Protein AF-A0A0J7JUU1-F1 (afdb_monomer)

Radius of gyration: 16.45 Å; Cα contacts (8 Å, |Δi|>4): 125; chains: 1; bounding box: 37×35×40 Å

Organism: Lasius niger (NCBI:txid67767)

Sequence (106 aa):
MALHPFTELGIDSENFKLLERFTVILYDKNCEFDNVNEARKELFCQKTKSMEKLPPTKDALLQHSKRAAYQAGLWCTSEHSQQHAPNPEGWGWTQKADSASWVPLW

Nearest PDB structures (foldseek):
  7f67-assembly1_C  TM=3.005E-01  e=7.170E+00  Homo sapiens

Foldseek 3Di:
DDPCLQDQDDLPDPVLLVLQQVLLCVLPVPDPDSGLVVSQVCCVPPVVDDPVSGGDHSVVSNLVVLLVSLVSSCVVCVVDPDDPRDDCPSSQWDADPVDNDIDGHD

Mean predicted aligned error: 4.87 Å

Secondary structure (DSSP, 8-state):
--S-S-----TT-HHHHHHHHHHHHHH-TT---SSHHHHHHHHHHTS---GGGSPPPHHHHHHHHHHHHHHHHHHTTTTSSS--PPPSBTTTEEE-TTSS-EEE--

pLDDT: mean 91.03, std 6.31, range [60.75, 97.44]

Solvent-accessible surface area (backbone atoms only — not comparable to full-atom values): 6228 Å² total; per-residue (Å²): 130,71,92,63,46,71,65,87,74,46,88,84,33,68,69,43,48,52,52,32,32,52,48,30,39,74,69,34,77,84,59,87,52,60,46,28,54,60,43,30,50,47,40,46,74,76,63,68,46,56,79,88,69,46,54,61,51,58,61,40,46,51,24,50,52,26,35,51,38,48,53,49,21,53,59,72,40,60,88,44,95,74,68,88,72,73,75,56,65,86,33,28,30,40,70,46,95,90,43,101,48,77,42,79,43,108

Structure (mmCIF, N/CA/C/O backbone):
data_AF-A0A0J7JUU1-F1
#
_entry.id   AF-A0A0J7JUU1-F1
#
loop_
_atom_site.group_PDB
_atom_site.id
_atom_site.type_symbol
_atom_site.label_atom_id
_atom_site.label_alt_id
_atom_site.label_comp_id
_atom_site.label_asym_id
_atom_site.label_entity_id
_atom_site.label_seq_id
_atom_site.pdbx_PDB_ins_code
_atom_site.Cartn_x
_atom_site.Cartn_y
_atom_site.Cartn_z
_atom_site.occupancy
_atom_site.B_iso_or_equiv
_atom_site.auth_seq_id
_atom_site.auth_comp_id
_atom_site.auth_asym_id
_atom_site.auth_atom_id
_atom_site.pdbx_PDB_model_num
ATOM 1 N N . MET A 1 1 ? 3.750 -19.572 -15.235 1.00 60.75 1 MET A N 1
ATOM 2 C CA . MET A 1 1 ? 4.380 -18.235 -15.161 1.00 60.75 1 MET A CA 1
ATOM 3 C C . MET A 1 1 ? 3.283 -17.177 -15.227 1.00 60.75 1 MET A C 1
ATOM 5 O O . MET A 1 1 ? 2.270 -17.446 -15.865 1.00 60.75 1 MET A O 1
ATOM 9 N N . ALA A 1 2 ? 3.421 -16.040 -14.538 1.00 68.62 2 ALA A N 1
ATOM 10 C CA . ALA A 1 2 ? 2.397 -14.990 -14.553 1.00 68.62 2 ALA A CA 1
ATOM 11 C C . ALA A 1 2 ? 2.318 -14.348 -15.947 1.00 68.62 2 ALA A C 1
ATOM 13 O O . ALA A 1 2 ? 3.320 -13.835 -16.435 1.00 68.62 2 ALA A O 1
ATOM 14 N N . LEU A 1 3 ? 1.141 -14.383 -16.583 1.00 75.56 3 LEU A N 1
ATOM 15 C CA . LEU A 1 3 ? 0.939 -13.824 -17.928 1.00 75.56 3 LEU A CA 1
ATOM 16 C C . LEU A 1 3 ? 1.081 -12.288 -17.934 1.00 75.56 3 LEU A C 1
ATOM 18 O O . LEU A 1 3 ? 1.526 -11.705 -18.918 1.00 75.56 3 LEU A O 1
ATOM 22 N N . HIS A 1 4 ? 0.751 -11.652 -16.803 1.00 84.06 4 HIS A N 1
ATOM 23 C CA . HIS A 1 4 ? 0.802 -10.205 -16.587 1.00 84.06 4 HIS A CA 1
ATOM 24 C C . HIS A 1 4 ? 1.414 -9.896 -15.205 1.00 84.06 4 HIS A C 1
ATOM 26 O O . HIS A 1 4 ? 0.683 -9.626 -14.251 1.00 84.06 4 HIS A O 1
ATOM 32 N N . PRO A 1 5 ? 2.752 -9.977 -15.055 1.00 85.00 5 PRO A N 1
ATOM 33 C CA . PRO A 1 5 ? 3.423 -9.847 -13.754 1.00 85.00 5 PRO A CA 1
ATOM 34 C C . PRO A 1 5 ? 3.294 -8.445 -13.141 1.00 85.00 5 PRO A C 1
ATOM 36 O O . PRO A 1 5 ? 3.402 -8.294 -11.930 1.00 85.00 5 PRO A O 1
ATOM 39 N N . PHE A 1 6 ? 3.022 -7.431 -13.965 1.00 87.94 6 PHE A N 1
ATOM 40 C CA . PHE A 1 6 ? 2.802 -6.052 -13.546 1.00 87.94 6 PHE A CA 1
ATOM 41 C C . PHE A 1 6 ? 1.336 -5.692 -13.787 1.00 87.94 6 PHE A C 1
ATOM 43 O O . PHE A 1 6 ? 0.953 -5.318 -14.893 1.00 87.94 6 PHE A O 1
ATOM 50 N N . THR A 1 7 ? 0.507 -5.830 -12.753 1.00 85.19 7 THR A N 1
ATOM 51 C CA . THR A 1 7 ? -0.902 -5.415 -12.795 1.00 85.19 7 THR A CA 1
ATOM 52 C C . THR A 1 7 ? -1.054 -4.057 -12.126 1.00 85.19 7 THR A C 1
ATOM 54 O O . THR A 1 7 ? -0.732 -3.909 -10.947 1.00 85.19 7 THR A O 1
ATOM 57 N N . GLU A 1 8 ? -1.529 -3.063 -12.876 1.00 83.25 8 GLU A N 1
ATOM 58 C CA . GLU A 1 8 ? -1.787 -1.736 -12.326 1.00 83.25 8 GLU A CA 1
ATOM 59 C C . GLU A 1 8 ? -2.968 -1.781 -11.349 1.00 83.25 8 GLU A C 1
ATOM 61 O O . GLU A 1 8 ? -4.005 -2.394 -11.610 1.00 83.25 8 GLU A O 1
ATOM 66 N N . LEU A 1 9 ? -2.800 -1.120 -10.204 1.00 91.12 9 LEU A N 1
ATOM 67 C CA . LEU A 1 9 ? -3.802 -1.061 -9.151 1.00 91.12 9 LEU A CA 1
ATOM 68 C C . LEU A 1 9 ? -4.366 0.357 -9.052 1.00 91.12 9 LEU A C 1
ATOM 70 O O . LEU A 1 9 ? -3.682 1.280 -8.608 1.00 91.12 9 LEU A O 1
ATOM 74 N N . GLY A 1 10 ? -5.614 0.527 -9.479 1.00 93.00 10 GLY A N 1
ATOM 75 C CA . GLY A 1 10 ? -6.356 1.782 -9.359 1.00 93.00 10 GLY A CA 1
ATOM 76 C C . GLY A 1 10 ? -7.196 1.838 -8.083 1.00 93.00 10 GLY A C 1
ATOM 77 O O . GLY A 1 10 ? -7.604 0.798 -7.565 1.00 93.00 10 GLY A O 1
ATOM 78 N N . ILE A 1 11 ? -7.508 3.051 -7.620 1.00 91.81 11 ILE A N 1
ATOM 79 C CA . ILE A 1 11 ? -8.342 3.288 -6.428 1.00 91.81 11 ILE A CA 1
ATOM 80 C C . ILE A 1 11 ? -9.739 2.653 -6.545 1.00 91.81 11 ILE A C 1
ATOM 82 O O . ILE A 1 11 ? -10.291 2.171 -5.562 1.00 91.81 11 ILE A O 1
ATOM 86 N N . ASP A 1 12 ? -10.283 2.589 -7.761 1.00 92.75 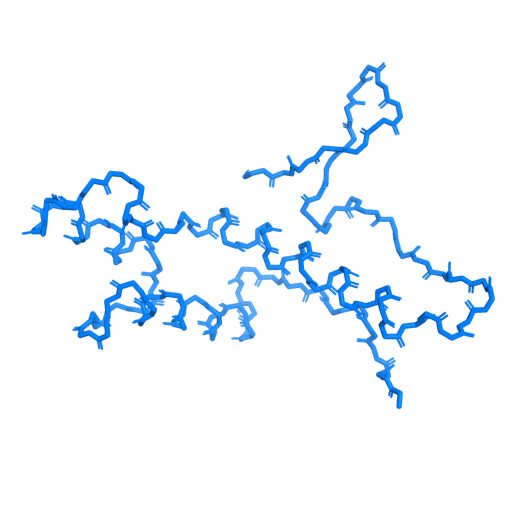12 ASP A N 1
ATOM 87 C CA . ASP A 1 12 ? -11.611 2.028 -8.024 1.00 92.75 12 ASP A CA 1
ATOM 88 C C . ASP A 1 12 ? -11.584 0.547 -8.421 1.00 92.75 12 ASP A C 1
ATOM 90 O O . ASP A 1 12 ? -12.646 -0.062 -8.599 1.00 92.75 12 ASP A O 1
ATOM 94 N N . SER A 1 13 ? -10.387 -0.039 -8.551 1.00 94.56 13 SER A N 1
ATOM 95 C CA . SER A 1 13 ? -10.225 -1.429 -8.979 1.00 94.56 13 SER A CA 1
ATOM 96 C C . SER A 1 13 ? -10.801 -2.402 -7.951 1.00 94.56 13 SER A C 1
ATOM 98 O O . SER A 1 13 ? -10.693 -2.194 -6.741 1.00 94.56 13 SER A O 1
ATOM 100 N N . GLU A 1 14 ? -11.389 -3.501 -8.428 1.00 94.88 14 GLU A N 1
ATOM 101 C CA . GLU A 1 14 ? -11.943 -4.545 -7.555 1.00 94.88 14 GLU A CA 1
ATOM 102 C C . GLU A 1 14 ? -10.873 -5.126 -6.623 1.00 94.88 14 GLU A C 1
ATOM 104 O O . GLU A 1 14 ? -11.108 -5.278 -5.426 1.00 94.88 14 GLU A O 1
ATOM 109 N N . ASN A 1 15 ? -9.661 -5.345 -7.141 1.00 94.19 15 ASN A N 1
ATOM 110 C CA . ASN A 1 15 ? -8.521 -5.800 -6.347 1.00 94.19 15 ASN A CA 1
ATOM 111 C C . ASN A 1 15 ? -8.186 -4.829 -5.209 1.00 94.19 15 ASN A C 1
ATOM 113 O O . ASN A 1 15 ? -7.919 -5.270 -4.092 1.00 94.19 15 ASN A O 1
ATOM 117 N N . PHE A 1 16 ? -8.220 -3.515 -5.459 1.00 96.19 16 PHE A N 1
ATOM 118 C CA . PHE A 1 16 ? -7.947 -2.545 -4.403 1.00 96.19 16 PHE A CA 1
ATOM 119 C C . PHE A 1 16 ? -9.054 -2.526 -3.351 1.00 96.19 16 PHE A C 1
ATOM 121 O O . PHE A 1 16 ? -8.744 -2.518 -2.166 1.00 96.19 16 PHE A O 1
ATOM 128 N N . LYS A 1 17 ? -10.326 -2.614 -3.753 1.00 96.19 17 LYS A N 1
ATOM 129 C CA . LYS A 1 17 ? -11.458 -2.704 -2.813 1.00 96.19 17 LYS A CA 1
ATOM 130 C C . LYS A 1 17 ? -11.368 -3.949 -1.924 1.00 96.19 17 LYS A C 1
ATOM 132 O O . LYS A 1 17 ? -11.619 -3.871 -0.724 1.00 96.19 17 LYS A O 1
ATOM 137 N N . LEU A 1 18 ? -10.948 -5.088 -2.482 1.00 96.44 18 LEU A N 1
ATOM 138 C CA . LEU A 1 18 ? -10.702 -6.310 -1.707 1.00 96.44 18 LEU A CA 1
ATOM 139 C C . LEU A 1 18 ? -9.545 -6.139 -0.713 1.00 96.44 18 LEU A C 1
ATOM 141 O O . LEU A 1 18 ? -9.665 -6.551 0.442 1.00 96.44 18 LEU A O 1
ATOM 145 N N . LEU A 1 19 ? -8.444 -5.509 -1.133 1.00 96.50 19 LEU A N 1
ATOM 146 C CA . LEU A 1 19 ? -7.314 -5.193 -0.250 1.00 96.50 19 LEU A CA 1
ATOM 147 C C . LEU A 1 19 ? -7.702 -4.200 0.852 1.00 96.50 19 LEU A C 1
ATOM 149 O O . LEU A 1 19 ? -7.261 -4.337 1.995 1.00 96.50 19 LEU A O 1
ATOM 153 N N . GLU A 1 20 ? -8.541 -3.224 0.521 1.00 96.94 20 GLU A N 1
ATOM 154 C CA . GLU A 1 20 ? -9.084 -2.245 1.454 1.00 96.94 20 GLU A CA 1
ATOM 155 C C . GLU A 1 20 ? -9.913 -2.941 2.536 1.00 96.94 20 GLU A C 1
ATOM 157 O O . GLU A 1 20 ? -9.601 -2.816 3.725 1.00 96.94 20 GLU A O 1
ATOM 162 N N . ARG A 1 21 ? -10.866 -3.791 2.134 1.00 97.19 21 ARG A N 1
ATOM 163 C CA . ARG A 1 21 ? -11.682 -4.569 3.071 1.00 97.19 21 ARG A CA 1
ATOM 164 C C . ARG A 1 21 ? -10.844 -5.519 3.923 1.00 97.19 21 ARG A C 1
ATOM 166 O O . ARG A 1 21 ? -11.041 -5.595 5.136 1.00 97.19 21 ARG A O 1
ATOM 173 N N . PHE A 1 22 ? -9.885 -6.214 3.313 1.00 97.31 22 PHE A N 1
ATOM 174 C CA . PHE A 1 22 ? -8.939 -7.063 4.038 1.00 97.31 22 PHE A CA 1
ATOM 175 C C . PHE A 1 22 ? -8.185 -6.270 5.114 1.00 97.31 22 PHE A C 1
ATOM 177 O O . PHE A 1 22 ? -8.082 -6.718 6.257 1.00 97.31 22 PHE A O 1
ATOM 184 N N . THR A 1 23 ? -7.710 -5.071 4.773 1.00 97.44 23 THR A N 1
ATOM 185 C CA . THR A 1 23 ? -6.994 -4.197 5.709 1.00 97.44 23 THR A CA 1
ATOM 186 C C . THR A 1 23 ? -7.897 -3.750 6.856 1.00 97.44 23 THR A C 1
ATOM 188 O O . THR A 1 23 ? -7.456 -3.769 8.002 1.00 97.44 23 THR A O 1
ATOM 191 N N . VAL A 1 24 ? -9.168 -3.414 6.607 1.00 97.38 24 VAL A N 1
ATOM 192 C CA . VAL A 1 24 ? -10.117 -3.106 7.693 1.00 97.38 24 VAL A CA 1
ATOM 193 C C . VAL A 1 24 ? -10.227 -4.276 8.675 1.00 97.38 24 VAL A C 1
ATOM 195 O O . VAL A 1 24 ? -10.012 -4.096 9.875 1.00 97.38 24 VAL A O 1
ATOM 198 N N . ILE A 1 25 ? -10.480 -5.483 8.163 1.00 97.19 25 ILE A N 1
ATOM 199 C CA . ILE A 1 25 ? -10.659 -6.694 8.979 1.00 97.19 25 ILE A CA 1
ATOM 200 C C . ILE A 1 25 ? -9.379 -7.041 9.758 1.00 97.19 25 ILE A C 1
ATOM 202 O O . ILE A 1 25 ? -9.459 -7.494 10.902 1.00 97.19 25 ILE A O 1
ATOM 206 N N . LEU A 1 26 ? -8.199 -6.794 9.179 1.00 96.19 26 LEU A N 1
ATOM 207 C CA . LEU A 1 26 ? -6.907 -7.017 9.835 1.00 96.19 26 LEU A CA 1
ATOM 208 C C . LEU A 1 26 ? -6.739 -6.162 11.102 1.00 96.19 26 LEU A C 1
ATOM 210 O O . LEU A 1 26 ? -6.202 -6.637 12.103 1.00 96.19 26 LEU A O 1
ATOM 214 N N . TYR A 1 27 ? -7.202 -4.911 11.073 1.00 94.69 27 TYR A N 1
ATOM 215 C CA . TYR A 1 27 ? -7.105 -3.995 12.216 1.00 94.69 27 TYR A CA 1
ATOM 216 C C . TYR A 1 27 ? -8.286 -4.118 13.183 1.00 94.69 27 TYR A C 1
ATOM 218 O O . TYR A 1 27 ? -8.148 -3.809 14.379 1.00 94.69 27 TYR A O 1
ATOM 226 N N . ASP A 1 28 ? -9.440 -4.547 12.675 1.00 93.69 28 ASP A N 1
ATOM 227 C CA . ASP A 1 28 ? -10.643 -4.793 13.450 1.00 93.69 28 ASP A CA 1
ATOM 228 C C . ASP A 1 28 ? -11.613 -5.740 12.730 1.00 93.69 28 ASP A C 1
ATOM 230 O O . ASP A 1 28 ? -12.420 -5.338 11.894 1.00 93.69 28 ASP A O 1
ATOM 234 N N . LYS A 1 29 ? -11.577 -7.016 13.120 1.00 94.25 29 LYS A N 1
ATOM 235 C CA . LYS A 1 29 ? -12.415 -8.073 12.537 1.00 94.25 29 LYS A CA 1
ATOM 236 C C . LYS A 1 29 ? -13.924 -7.848 12.678 1.00 94.25 29 LYS A C 1
ATOM 238 O O . LYS A 1 29 ? -14.691 -8.501 11.980 1.00 94.25 29 LYS A O 1
ATOM 243 N N . ASN A 1 30 ? -14.339 -6.986 13.608 1.00 93.31 30 ASN A N 1
ATOM 244 C CA . ASN A 1 30 ? -15.744 -6.681 13.866 1.00 93.31 30 ASN A CA 1
ATOM 245 C C . ASN A 1 30 ? -16.171 -5.356 13.214 1.00 93.31 30 ASN A C 1
ATOM 247 O O . ASN A 1 30 ? -17.296 -4.917 13.427 1.00 93.31 30 ASN A O 1
ATOM 251 N N . CYS A 1 31 ? -15.278 -4.686 12.480 1.00 93.44 31 CYS A N 1
ATOM 252 C CA . CYS A 1 31 ? -15.591 -3.427 11.821 1.00 93.44 31 CYS A CA 1
ATOM 253 C C . CYS A 1 31 ? -16.442 -3.675 10.568 1.00 93.44 31 CYS A C 1
ATOM 255 O O . CYS A 1 31 ? -16.094 -4.473 9.689 1.00 93.44 31 CYS A O 1
ATOM 257 N N . GLU A 1 32 ? -17.571 -2.977 10.484 1.00 94.19 32 GLU A N 1
ATOM 258 C CA . GLU A 1 32 ? -18.542 -3.129 9.395 1.00 94.19 32 GLU A CA 1
ATOM 259 C C . GLU A 1 32 ? -18.207 -2.265 8.173 1.00 94.19 32 GLU A C 1
ATOM 261 O O . GLU A 1 32 ? -18.785 -2.464 7.111 1.00 94.19 32 GLU A O 1
ATOM 266 N N . PHE A 1 33 ? -17.253 -1.336 8.290 1.00 96.00 33 PHE A N 1
ATOM 267 C CA . PHE A 1 33 ? -16.866 -0.459 7.187 1.00 96.00 33 PHE A CA 1
ATOM 268 C C . PHE A 1 33 ? -16.063 -1.193 6.111 1.00 96.00 33 PHE A C 1
ATOM 270 O O . PHE A 1 33 ? -15.167 -1.983 6.408 1.00 96.00 33 PHE A O 1
ATOM 277 N N . ASP A 1 34 ? -16.324 -0.875 4.846 1.00 92.69 34 ASP A N 1
ATOM 278 C CA . ASP A 1 34 ? -15.543 -1.413 3.730 1.00 92.69 34 ASP A CA 1
ATOM 279 C C . ASP A 1 34 ? -14.299 -0.579 3.402 1.00 92.69 34 ASP A C 1
ATOM 281 O O . ASP A 1 34 ? -13.348 -1.102 2.824 1.00 92.69 34 ASP A O 1
ATOM 285 N N . ASN A 1 35 ? -14.277 0.697 3.800 1.00 93.25 35 ASN A N 1
ATOM 286 C CA . ASN A 1 35 ? -13.182 1.623 3.526 1.00 93.25 35 ASN A CA 1
ATOM 287 C C . ASN A 1 35 ? -12.322 1.877 4.776 1.00 93.25 35 ASN A C 1
ATOM 289 O O . ASN A 1 35 ? -12.788 1.996 5.917 1.00 93.25 35 ASN A O 1
ATOM 293 N N . VAL A 1 36 ? -11.006 1.923 4.554 1.00 96.62 36 VAL A N 1
ATOM 294 C CA . VAL A 1 36 ? -10.015 2.055 5.631 1.00 96.62 36 VAL A CA 1
ATOM 295 C C . VAL A 1 36 ? -10.077 3.409 6.318 1.00 96.62 36 VAL A C 1
ATOM 297 O O . VAL A 1 36 ? -9.713 3.507 7.48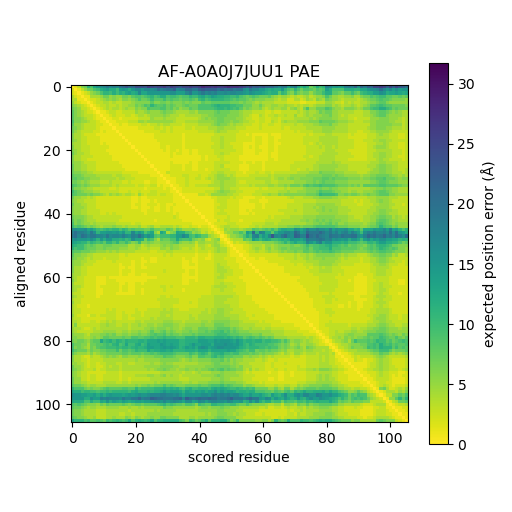8 1.00 96.62 36 VAL A O 1
ATOM 300 N N . ASN A 1 37 ? -10.566 4.449 5.642 1.00 96.94 37 ASN A N 1
ATOM 301 C CA . ASN A 1 37 ? -10.691 5.772 6.240 1.00 96.94 37 ASN A CA 1
ATOM 302 C C . ASN A 1 37 ? -11.833 5.836 7.271 1.00 96.94 37 ASN A C 1
ATOM 304 O O . ASN A 1 37 ? -11.619 6.432 8.334 1.00 96.94 37 ASN A O 1
ATOM 308 N N . GLU A 1 38 ? -13.007 5.222 7.037 1.00 96.56 38 GLU A N 1
ATOM 309 C CA . GLU A 1 38 ? -14.039 5.160 8.087 1.00 96.56 38 GLU A CA 1
ATOM 310 C C . GLU A 1 38 ? -13.585 4.270 9.243 1.00 96.56 38 GLU A C 1
ATOM 312 O O . GLU A 1 38 ? -13.705 4.685 10.396 1.00 96.56 38 GLU A O 1
ATOM 317 N N . ALA A 1 39 ? -12.970 3.117 8.954 1.00 96.06 39 ALA A N 1
ATOM 318 C CA . ALA A 1 39 ? -12.402 2.252 9.990 1.00 96.06 39 ALA A CA 1
ATOM 319 C C . ALA A 1 39 ? -11.338 2.989 10.826 1.00 96.06 39 ALA A C 1
ATOM 321 O O . ALA A 1 39 ? -11.345 2.933 12.058 1.00 96.06 39 ALA A O 1
ATOM 322 N N . ARG A 1 40 ? -10.448 3.755 10.180 1.00 95.81 40 ARG A N 1
ATOM 323 C CA . ARG A 1 40 ? -9.445 4.591 10.858 1.00 95.81 40 ARG A CA 1
ATOM 324 C C . ARG A 1 40 ? -10.104 5.619 11.773 1.00 95.81 40 ARG A C 1
ATOM 326 O O . ARG A 1 40 ? -9.670 5.775 12.916 1.00 95.81 40 ARG A O 1
ATOM 333 N N . LYS A 1 41 ? -11.140 6.309 11.286 1.00 94.50 41 LYS A N 1
ATOM 334 C CA . LYS A 1 41 ? -11.896 7.307 12.055 1.00 94.50 41 LYS A CA 1
ATOM 335 C C . LYS A 1 41 ? -12.583 6.675 13.265 1.00 94.50 41 LYS A C 1
ATOM 337 O O . LYS A 1 41 ? -12.470 7.210 14.364 1.00 94.50 41 LYS A O 1
ATOM 342 N N . GLU A 1 42 ? -13.258 5.544 13.090 1.00 93.69 42 GLU A N 1
ATOM 343 C CA . GLU A 1 42 ? -13.924 4.824 14.179 1.00 93.69 42 GLU A CA 1
ATOM 344 C C . GLU A 1 42 ? -12.928 4.383 15.257 1.00 93.69 42 GLU A C 1
ATOM 346 O O . GLU A 1 42 ? -13.125 4.660 16.442 1.00 93.69 42 GLU A O 1
ATOM 351 N N . LEU A 1 43 ? -11.825 3.753 14.851 1.00 92.88 43 LEU A N 1
ATOM 352 C CA . LEU A 1 43 ? -10.790 3.285 15.772 1.00 92.88 43 LEU A CA 1
ATOM 353 C C . LEU A 1 43 ? -10.136 4.426 16.556 1.00 92.88 43 LEU A C 1
ATOM 355 O O . LEU A 1 43 ? -9.784 4.242 17.726 1.00 92.88 43 LEU A O 1
ATOM 359 N N . PHE A 1 44 ? -9.994 5.592 15.927 1.00 92.38 44 PHE A N 1
ATOM 360 C CA . PHE A 1 44 ? -9.484 6.791 16.578 1.00 92.38 44 PHE A CA 1
ATOM 361 C C . PHE A 1 44 ? -10.496 7.375 17.573 1.00 92.38 44 PHE A C 1
ATOM 363 O O . PHE A 1 44 ? -10.145 7.614 18.726 1.00 92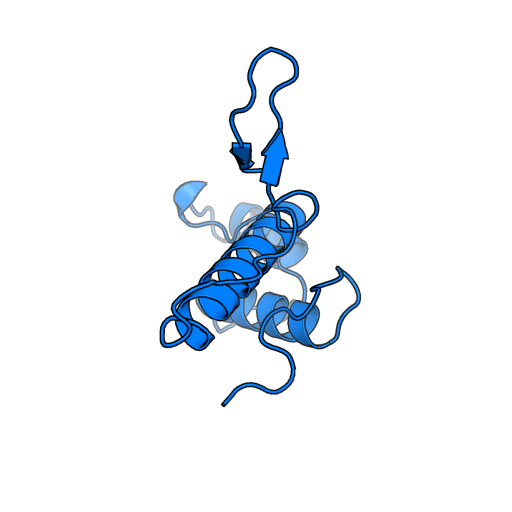.38 44 PHE A O 1
ATOM 370 N N . CYS A 1 45 ? -11.750 7.571 17.154 1.00 89.69 45 CYS A N 1
ATOM 371 C CA . CYS A 1 45 ? -12.763 8.245 17.967 1.00 89.69 45 CYS A CA 1
ATOM 372 C C . CYS A 1 45 ? -13.332 7.375 19.095 1.00 89.69 45 CYS A C 1
ATOM 374 O O . CYS A 1 45 ? -13.584 7.887 20.181 1.00 89.69 45 CYS A O 1
ATOM 376 N N . GLN A 1 46 ? -13.586 6.090 18.839 1.00 84.12 46 GLN A N 1
ATOM 377 C CA . GLN A 1 46 ? -14.358 5.237 19.752 1.00 84.12 46 GLN A CA 1
ATOM 378 C C . GLN A 1 46 ? -13.488 4.280 20.563 1.00 84.12 46 GLN A C 1
ATOM 380 O O . GLN A 1 46 ? -13.842 3.925 21.684 1.00 84.12 46 GLN A O 1
ATOM 385 N N . LYS A 1 47 ? -12.362 3.829 19.999 1.00 77.88 47 LYS A N 1
ATOM 386 C CA . LYS A 1 47 ? -11.510 2.803 20.628 1.00 77.88 47 LYS A CA 1
ATOM 387 C C . LYS A 1 47 ? -10.205 3.366 21.189 1.00 77.88 47 LYS A C 1
ATOM 389 O O . LYS A 1 47 ? -9.396 2.587 21.689 1.00 77.88 47 LYS A O 1
ATOM 394 N N . THR A 1 48 ? -10.001 4.687 21.087 1.00 78.25 48 THR A N 1
ATOM 395 C CA . THR A 1 48 ? -8.839 5.450 21.588 1.00 78.25 48 THR A CA 1
ATOM 396 C C . THR A 1 48 ? -7.515 4.731 21.312 1.00 78.25 48 THR A C 1
ATOM 398 O O . THR A 1 48 ? -6.619 4.660 22.157 1.00 78.25 48 THR A O 1
ATOM 401 N N . LYS A 1 49 ? -7.401 4.119 20.126 1.00 79.69 49 LYS A N 1
ATOM 402 C CA . LYS A 1 49 ? -6.181 3.413 19.736 1.00 79.69 49 LYS A CA 1
ATOM 403 C C . LYS A 1 49 ? -5.072 4.442 19.505 1.00 79.69 49 LYS A C 1
ATOM 405 O O . LYS A 1 49 ? -5.308 5.498 18.921 1.00 79.69 49 LYS A O 1
ATOM 410 N N . SER A 1 50 ? -3.852 4.119 19.938 1.00 86.75 50 SER A N 1
ATOM 411 C CA . SER A 1 50 ? -2.674 4.917 19.589 1.00 86.75 50 SER A CA 1
ATOM 412 C C . SER A 1 50 ? -2.527 5.002 18.067 1.00 86.75 50 SER A C 1
ATOM 414 O O . SER A 1 50 ? -2.933 4.084 17.352 1.00 86.75 50 SER A O 1
ATOM 416 N N . MET A 1 51 ? -1.931 6.087 17.564 1.00 85.06 51 MET A N 1
ATOM 417 C CA . MET A 1 51 ? -1.803 6.331 16.119 1.00 85.06 51 MET A CA 1
ATOM 418 C C . MET A 1 51 ? -1.155 5.167 15.355 1.00 85.06 51 MET A C 1
ATOM 420 O O . MET A 1 51 ? -1.552 4.879 14.230 1.00 85.06 51 MET A O 1
ATOM 424 N N . GLU A 1 52 ? -0.204 4.475 15.982 1.00 86.94 52 GLU A N 1
ATOM 425 C CA . GLU A 1 52 ? 0.503 3.309 15.432 1.00 86.94 52 GLU A CA 1
ATOM 426 C C . GLU A 1 52 ? -0.395 2.072 15.260 1.00 86.94 52 GLU A C 1
ATOM 428 O O . GLU A 1 52 ? -0.085 1.178 14.479 1.00 86.94 52 GLU A O 1
ATOM 433 N N . LYS A 1 53 ? -1.521 2.011 15.980 1.00 89.62 53 LYS A N 1
ATOM 434 C CA . LYS A 1 53 ? -2.498 0.910 15.924 1.00 89.62 53 LYS A CA 1
ATOM 435 C C . LYS A 1 53 ? -3.670 1.198 14.985 1.00 89.62 53 LYS A C 1
ATOM 437 O O . LYS A 1 53 ? -4.635 0.430 14.960 1.00 89.62 53 LYS A O 1
ATOM 442 N N . LEU A 1 54 ? -3.625 2.313 14.262 1.00 94.69 54 LEU A N 1
ATOM 443 C CA . LEU A 1 54 ? -4.628 2.670 13.270 1.00 94.69 54 LEU A CA 1
ATOM 444 C C . LEU A 1 54 ? -4.263 2.071 11.899 1.00 94.69 54 LEU A C 1
ATOM 446 O O . LEU A 1 54 ? -3.079 2.053 11.555 1.00 94.69 54 LEU A O 1
ATOM 450 N N . PRO A 1 55 ? -5.250 1.636 11.093 1.00 95.56 55 PRO A N 1
ATOM 451 C CA . PRO A 1 55 ? -5.009 1.205 9.717 1.00 95.56 55 PRO A CA 1
ATOM 452 C C . PRO A 1 55 ? -4.428 2.355 8.891 1.00 95.56 55 PRO A C 1
ATOM 454 O O . PRO A 1 55 ? -4.705 3.509 9.223 1.00 95.56 55 PRO A O 1
ATOM 457 N N . PRO A 1 56 ? -3.641 2.097 7.832 1.00 95.81 56 PRO A N 1
ATOM 458 C CA . PRO A 1 56 ? -3.119 3.156 6.965 1.00 95.81 56 PRO A CA 1
ATOM 459 C C . PRO A 1 56 ? -4.247 4.033 6.398 1.00 95.81 56 PRO A C 1
ATOM 461 O O . PRO A 1 56 ? -5.411 3.634 6.371 1.00 95.81 56 PRO A O 1
ATOM 464 N N . THR A 1 57 ? -3.914 5.240 5.935 1.00 95.44 57 THR A N 1
ATOM 465 C CA . THR A 1 57 ? -4.857 6.003 5.103 1.00 95.44 57 THR A CA 1
ATOM 466 C C . THR A 1 57 ? -5.083 5.270 3.782 1.00 95.44 57 THR A C 1
ATOM 468 O O . THR A 1 57 ? -4.227 4.498 3.340 1.00 95.44 57 THR A O 1
ATOM 471 N N . LYS A 1 58 ? -6.223 5.523 3.133 1.00 96.38 58 LYS A N 1
ATOM 472 C CA . LYS A 1 58 ? -6.543 4.927 1.827 1.00 96.38 58 LYS A CA 1
ATOM 473 C C . LYS A 1 58 ? -5.453 5.182 0.776 1.00 96.38 58 LYS A C 1
ATOM 475 O O . LYS A 1 58 ? -5.053 4.251 0.083 1.00 96.38 58 LYS A O 1
ATOM 480 N N . ASP A 1 59 ? -4.918 6.402 0.720 1.00 95.19 59 ASP A N 1
ATOM 481 C CA . ASP A 1 59 ? -3.842 6.758 -0.216 1.00 95.19 59 ASP A CA 1
ATOM 482 C C . ASP A 1 59 ? -2.546 6.003 0.090 1.00 95.19 59 ASP A C 1
ATOM 484 O O . ASP A 1 59 ? -1.976 5.373 -0.802 1.00 95.19 59 ASP A O 1
ATOM 488 N N . ALA A 1 60 ? -2.135 5.957 1.362 1.00 95.50 60 ALA A N 1
ATOM 489 C CA . ALA A 1 60 ? -0.944 5.218 1.763 1.00 95.50 60 ALA A CA 1
ATOM 490 C C . ALA A 1 60 ? -1.091 3.719 1.458 1.0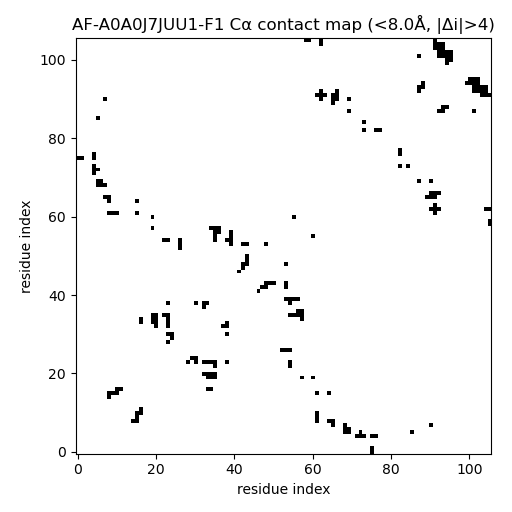0 95.50 60 ALA A C 1
ATOM 492 O O . ALA A 1 60 ? -0.142 3.093 0.978 1.00 95.50 60 ALA A O 1
ATOM 493 N N . LEU A 1 61 ? -2.280 3.146 1.691 1.00 96.62 61 LEU A N 1
ATOM 494 C CA . LEU A 1 61 ? -2.584 1.765 1.324 1.00 96.62 61 LEU A CA 1
ATOM 495 C C . LEU A 1 61 ? -2.434 1.557 -0.187 1.00 96.62 61 LEU A C 1
ATOM 497 O O . LEU A 1 61 ? -1.740 0.628 -0.591 1.00 96.62 61 LEU A O 1
ATOM 501 N N . LEU A 1 62 ? -2.999 2.439 -1.018 1.00 96.44 62 LEU A N 1
ATOM 502 C CA . LEU A 1 62 ? -2.876 2.359 -2.477 1.00 96.44 62 LEU A CA 1
ATOM 503 C C . LEU A 1 62 ? -1.416 2.384 -2.930 1.00 96.44 62 LEU A C 1
ATOM 505 O O . LEU A 1 62 ? -1.000 1.511 -3.696 1.00 96.44 62 LEU A O 1
ATOM 509 N N . GLN A 1 63 ? -0.624 3.341 -2.444 1.00 96.88 63 GLN A N 1
ATOM 510 C CA . GLN A 1 63 ? 0.782 3.442 -2.836 1.00 96.88 63 GLN A CA 1
ATOM 511 C C . GLN A 1 63 ? 1.590 2.227 -2.361 1.00 96.88 63 GL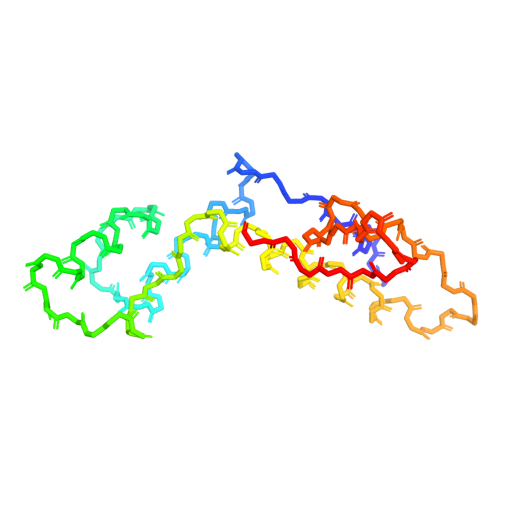N A C 1
ATOM 513 O O . GLN A 1 63 ? 2.427 1.712 -3.105 1.00 96.88 63 GLN A O 1
ATOM 518 N N . HIS A 1 64 ? 1.318 1.709 -1.159 1.00 95.81 64 HIS A N 1
ATOM 519 C CA . HIS A 1 64 ? 1.945 0.476 -0.680 1.00 95.81 64 HIS A CA 1
ATOM 520 C C . HIS A 1 64 ? 1.574 -0.741 -1.521 1.00 95.81 64 HIS A C 1
ATOM 522 O O . HIS A 1 64 ? 2.460 -1.519 -1.877 1.00 95.81 64 HIS A O 1
ATOM 528 N N . SER A 1 65 ? 0.298 -0.904 -1.860 1.00 96.00 65 SER A N 1
ATOM 529 C CA . SER A 1 65 ? -0.164 -2.020 -2.680 1.00 96.00 65 SER A CA 1
ATOM 530 C C . SER A 1 65 ? 0.423 -1.963 -4.092 1.00 96.00 65 SER A C 1
ATOM 532 O O . SER A 1 65 ? 0.860 -2.995 -4.601 1.00 96.00 65 SER A O 1
ATOM 534 N N . LYS A 1 66 ? 0.534 -0.770 -4.693 1.00 95.88 66 LYS A N 1
ATOM 535 C CA . LYS A 1 66 ? 1.239 -0.568 -5.970 1.00 95.88 66 LYS A CA 1
ATOM 536 C C . LYS A 1 66 ? 2.701 -1.012 -5.891 1.00 95.88 66 LYS A C 1
ATOM 538 O O . LYS A 1 66 ? 3.147 -1.793 -6.730 1.00 95.88 66 LYS A O 1
ATOM 543 N N . ARG A 1 67 ? 3.433 -0.594 -4.852 1.00 95.50 67 ARG A N 1
ATOM 544 C CA . ARG A 1 67 ? 4.831 -1.017 -4.649 1.00 95.50 67 ARG A CA 1
ATOM 545 C C . ARG A 1 67 ? 4.959 -2.528 -4.471 1.00 95.50 67 ARG A C 1
ATOM 547 O O . ARG A 1 67 ? 5.839 -3.134 -5.077 1.00 95.50 67 ARG A O 1
ATOM 554 N N . ALA A 1 68 ? 4.080 -3.133 -3.672 1.00 95.00 68 ALA A N 1
ATOM 555 C CA . ALA A 1 68 ? 4.083 -4.574 -3.435 1.00 95.00 68 ALA A CA 1
ATOM 556 C C . ALA A 1 68 ? 3.808 -5.362 -4.727 1.00 95.00 68 ALA A C 1
ATOM 558 O O . ALA A 1 68 ? 4.511 -6.331 -5.011 1.00 95.00 68 ALA A O 1
ATOM 559 N N . ALA A 1 69 ? 2.847 -4.916 -5.544 1.00 93.94 69 ALA A N 1
ATOM 560 C CA . ALA A 1 69 ? 2.556 -5.518 -6.845 1.00 93.94 69 ALA A CA 1
ATOM 561 C C . ALA A 1 69 ? 3.755 -5.419 -7.805 1.00 93.94 69 ALA A C 1
ATOM 563 O O . ALA A 1 69 ? 4.112 -6.406 -8.446 1.00 93.94 69 ALA A O 1
ATOM 564 N N . TYR A 1 70 ? 4.427 -4.265 -7.851 1.00 93.88 70 TYR A N 1
ATOM 565 C CA . TYR A 1 70 ? 5.642 -4.076 -8.648 1.00 93.88 70 TYR A CA 1
ATOM 566 C C . TYR A 1 70 ? 6.769 -5.030 -8.223 1.00 93.88 70 TYR A C 1
ATOM 568 O O . TYR A 1 70 ? 7.363 -5.713 -9.057 1.00 93.88 70 TYR A O 1
ATOM 576 N N . GLN A 1 71 ? 7.038 -5.120 -6.916 1.00 93.19 71 GLN A N 1
ATOM 577 C CA . GLN A 1 71 ? 8.059 -6.016 -6.359 1.00 93.19 71 GLN A CA 1
ATOM 578 C C . GLN A 1 71 ? 7.746 -7.488 -6.646 1.00 93.19 71 GLN A C 1
ATOM 580 O O . GL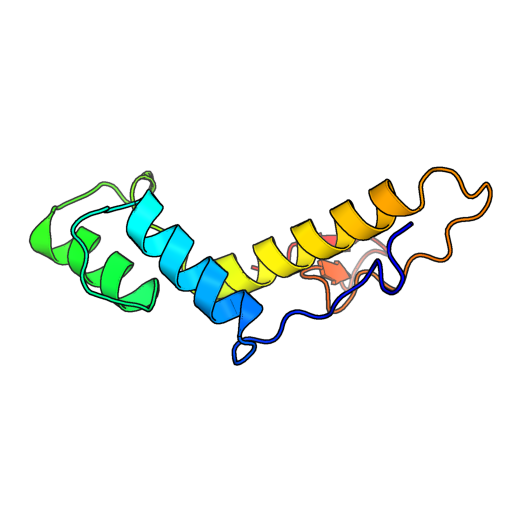N A 1 71 ? 8.634 -8.234 -7.058 1.00 93.19 71 GLN A O 1
ATOM 585 N N . ALA A 1 72 ? 6.484 -7.896 -6.495 1.00 93.00 72 ALA A N 1
ATOM 586 C CA . ALA A 1 72 ? 6.045 -9.241 -6.847 1.00 93.00 72 ALA A CA 1
ATOM 587 C C . ALA A 1 72 ? 6.257 -9.530 -8.343 1.00 93.00 72 ALA A C 1
ATOM 589 O O . ALA A 1 72 ? 6.758 -10.598 -8.687 1.00 93.00 72 ALA A O 1
ATOM 590 N N . GLY A 1 73 ? 5.968 -8.570 -9.228 1.00 92.12 73 GLY A N 1
ATOM 591 C CA . GLY A 1 73 ? 6.213 -8.700 -10.666 1.00 92.12 73 GLY A CA 1
ATOM 592 C C . GLY A 1 73 ? 7.688 -8.914 -11.021 1.00 92.12 73 GLY A C 1
ATOM 593 O O . GLY A 1 73 ? 8.011 -9.769 -11.852 1.00 92.12 73 GLY A O 1
ATOM 594 N N . LEU A 1 74 ? 8.598 -8.212 -10.337 1.00 92.12 74 LEU A N 1
ATOM 595 C CA . LEU A 1 74 ? 10.042 -8.440 -10.463 1.00 92.12 74 LEU A CA 1
ATOM 596 C C . LEU A 1 74 ? 10.441 -9.841 -9.992 1.00 92.12 74 LEU A C 1
ATOM 598 O O . LEU A 1 74 ? 11.220 -10.521 -10.657 1.00 92.12 74 LEU A O 1
ATOM 602 N N . TRP A 1 75 ? 9.901 -10.310 -8.867 1.00 91.81 75 TRP A N 1
ATOM 603 C CA . TRP A 1 75 ? 10.214 -11.648 -8.359 1.00 91.81 75 TRP A CA 1
ATOM 604 C C . TRP A 1 75 ? 9.672 -12.755 -9.263 1.00 91.81 75 TRP A C 1
ATOM 606 O O . TRP A 1 75 ? 10.389 -13.713 -9.557 1.00 91.81 75 TRP A O 1
ATOM 616 N N . CYS A 1 76 ? 8.455 -12.598 -9.786 1.00 90.50 76 CYS A N 1
ATOM 617 C CA . CYS A 1 76 ? 7.835 -13.546 -10.714 1.00 90.50 76 CYS A CA 1
ATOM 618 C C . CYS A 1 76 ? 8.552 -13.642 -12.067 1.00 90.50 76 CYS A C 1
ATOM 620 O O . CYS A 1 76 ? 8.259 -14.545 -12.849 1.00 90.50 76 CYS A O 1
ATOM 622 N N . THR A 1 77 ? 9.473 -12.721 -12.350 1.00 89.00 77 THR A N 1
ATOM 623 C CA . THR A 1 77 ? 10.273 -12.682 -13.577 1.00 89.00 77 THR A CA 1
ATOM 624 C C . THR A 1 77 ? 11.771 -12.835 -13.301 1.00 89.00 77 THR A C 1
ATOM 626 O O . THR A 1 77 ? 12.583 -12.517 -14.167 1.00 89.00 77 THR A O 1
ATOM 629 N N . SER A 1 78 ? 12.153 -13.308 -12.108 1.00 89.25 78 SER A N 1
ATOM 630 C CA . SER A 1 78 ? 13.555 -13.425 -11.659 1.00 89.25 78 SER A CA 1
ATOM 631 C C . SER A 1 78 ? 14.393 -14.456 -12.417 1.00 89.25 78 SER A C 1
ATOM 633 O O . SER A 1 78 ? 15.616 -14.378 -12.402 1.00 89.25 78 SER A O 1
ATOM 635 N N . GLU A 1 79 ? 13.752 -15.390 -13.117 1.00 89.25 79 GLU A N 1
ATOM 636 C CA . GLU A 1 79 ? 14.424 -16.390 -13.957 1.00 89.25 79 GLU A CA 1
ATOM 637 C C . GLU A 1 79 ? 14.956 -15.801 -15.275 1.00 89.25 79 GLU A C 1
ATOM 639 O O . GLU A 1 79 ? 15.814 -16.400 -15.925 1.00 89.25 79 GLU A O 1
ATOM 644 N N . HIS A 1 80 ? 14.470 -14.626 -15.688 1.00 86.56 80 HIS A N 1
ATOM 645 C CA . HIS A 1 80 ? 14.940 -13.964 -16.900 1.00 86.56 80 HIS A CA 1
ATOM 646 C C . HIS A 1 80 ? 16.253 -13.226 -16.630 1.00 86.56 80 HIS A C 1
ATOM 648 O O . HIS A 1 80 ? 16.318 -12.343 -15.777 1.00 86.56 80 HIS A O 1
ATOM 654 N N . SER A 1 81 ? 17.288 -13.531 -17.417 1.00 83.31 81 SER A N 1
ATOM 655 C CA . SER A 1 81 ? 18.605 -12.884 -17.312 1.00 83.31 81 SER A CA 1
ATOM 656 C C . SER A 1 81 ? 18.556 -11.368 -17.534 1.00 83.31 81 SER A C 1
ATOM 658 O O . SER A 1 81 ? 19.348 -10.635 -16.946 1.00 83.31 81 SER A O 1
ATOM 660 N N . GLN A 1 82 ? 17.618 -10.892 -18.360 1.00 84.12 82 GLN A N 1
ATOM 661 C CA . GLN A 1 82 ? 17.304 -9.476 -18.530 1.00 84.12 82 GLN A CA 1
ATOM 662 C C . GLN A 1 82 ? 15.840 -9.226 -18.180 1.00 84.12 82 GLN A C 1
ATOM 664 O O . GLN A 1 82 ? 14.928 -9.593 -18.920 1.00 84.12 82 GLN A O 1
ATOM 669 N N . GLN A 1 83 ? 15.616 -8.592 -17.032 1.00 80.00 83 GLN A N 1
ATOM 670 C CA . GLN A 1 83 ? 14.280 -8.217 -16.596 1.00 80.00 83 GLN A CA 1
ATOM 671 C C . GLN A 1 83 ? 13.859 -6.909 -17.272 1.00 80.00 83 GLN A C 1
ATOM 673 O O . GLN A 1 83 ? 14.472 -5.863 -17.061 1.00 80.00 83 GLN A O 1
ATOM 678 N N . HIS A 1 84 ? 12.779 -6.946 -18.052 1.00 82.50 84 HIS A N 1
ATOM 679 C CA . HIS A 1 84 ? 12.128 -5.742 -18.569 1.00 82.50 84 HIS A CA 1
ATOM 680 C C . HIS A 1 84 ? 11.176 -5.170 -17.512 1.00 82.50 84 HIS A C 1
ATOM 682 O O . HIS A 1 84 ? 9.958 -5.327 -17.597 1.00 82.50 84 HIS A O 1
ATOM 688 N N . ALA A 1 85 ? 11.745 -4.550 -16.478 1.00 86.38 85 ALA A N 1
ATOM 689 C CA . ALA A 1 85 ? 10.975 -3.868 -15.446 1.00 86.38 85 ALA A CA 1
ATOM 690 C C . ALA A 1 85 ? 10.341 -2.575 -16.001 1.00 86.38 85 ALA A C 1
ATOM 692 O O . ALA A 1 85 ? 11.037 -1.811 -16.679 1.00 86.38 85 ALA A O 1
ATOM 693 N N . PRO A 1 86 ? 9.052 -2.296 -15.724 1.00 91.00 86 PRO A N 1
ATOM 694 C CA . PRO A 1 86 ? 8.463 -1.010 -16.066 1.00 91.00 86 PRO A CA 1
ATOM 695 C C . PRO A 1 86 ? 9.105 0.115 -15.244 1.00 91.00 86 PRO A C 1
ATOM 697 O O . PRO A 1 86 ? 9.730 -0.126 -14.214 1.00 91.00 86 PRO A O 1
ATOM 700 N N . ASN A 1 87 ? 8.948 1.361 -15.693 1.00 91.44 87 ASN A N 1
ATOM 701 C CA . ASN A 1 87 ? 9.392 2.527 -14.928 1.00 91.44 87 ASN A CA 1
ATOM 702 C C . ASN A 1 87 ? 8.734 2.510 -13.523 1.00 91.44 87 ASN A C 1
ATOM 704 O O . ASN A 1 87 ? 7.521 2.312 -13.458 1.00 91.44 87 ASN A O 1
ATOM 708 N N . PRO A 1 88 ? 9.484 2.702 -12.416 1.00 92.44 88 PRO A N 1
ATOM 709 C CA . PRO A 1 88 ? 8.920 2.769 -11.064 1.00 92.44 88 PRO A CA 1
ATOM 710 C C . PRO A 1 88 ? 7.894 3.892 -10.851 1.00 92.44 88 PRO A C 1
ATOM 712 O O . PRO A 1 88 ? 7.067 3.803 -9.938 1.00 92.44 88 PRO A O 1
ATOM 715 N N . GLU A 1 89 ? 7.938 4.952 -11.660 1.00 92.62 89 GLU A N 1
ATOM 716 C CA . GLU A 1 89 ? 6.940 6.019 -11.631 1.00 92.62 89 GLU A CA 1
ATOM 717 C C . GLU A 1 89 ? 5.525 5.455 -11.844 1.00 92.62 89 GLU A C 1
ATOM 719 O O . GLU A 1 89 ? 5.283 4.628 -12.721 1.00 92.62 89 GLU A O 1
ATOM 724 N N . GLY A 1 90 ? 4.582 5.858 -10.990 1.00 89.31 90 GLY A N 1
ATOM 725 C CA . GLY A 1 90 ? 3.212 5.325 -10.995 1.00 89.31 90 GLY A CA 1
ATOM 726 C C . GLY A 1 90 ? 3.016 4.035 -10.185 1.00 89.31 90 GLY A C 1
ATOM 727 O O . GLY A 1 90 ? 1.879 3.731 -9.812 1.00 89.31 90 GLY A O 1
ATOM 728 N N . TRP A 1 91 ? 4.098 3.350 -9.789 1.00 94.50 91 TRP A N 1
ATOM 729 C CA . TRP A 1 91 ? 4.089 2.165 -8.912 1.00 94.50 91 TRP A CA 1
ATOM 730 C C . TRP A 1 91 ? 4.326 2.504 -7.436 1.00 94.50 91 TRP A C 1
ATOM 732 O O . TRP A 1 91 ? 4.897 1.720 -6.680 1.00 94.50 91 TRP A O 1
ATOM 742 N N . GLY A 1 92 ? 3.897 3.693 -7.014 1.00 94.00 92 GLY A N 1
ATOM 743 C CA . GLY A 1 92 ? 4.122 4.199 -5.660 1.00 94.00 92 GLY A CA 1
ATOM 744 C C . GLY A 1 92 ? 5.534 4.714 -5.408 1.00 94.00 92 GLY A C 1
ATOM 745 O O . GLY A 1 92 ? 5.948 4.802 -4.249 1.00 94.00 92 GLY A O 1
ATOM 746 N N . TRP A 1 93 ? 6.246 5.078 -6.474 1.00 95.12 93 TRP A N 1
ATOM 747 C CA . TRP A 1 93 ? 7.513 5.799 -6.435 1.00 95.12 93 TRP A CA 1
ATOM 748 C C . TRP A 1 93 ? 7.408 7.108 -7.214 1.00 95.12 93 TRP A C 1
ATOM 750 O O . TRP A 1 93 ? 6.647 7.215 -8.177 1.00 95.12 93 TRP A O 1
ATOM 760 N N . THR A 1 94 ? 8.203 8.087 -6.798 1.00 93.94 94 THR A N 1
ATOM 761 C CA . THR A 1 94 ? 8.458 9.325 -7.537 1.00 93.94 94 THR A CA 1
ATOM 762 C C . THR A 1 94 ? 9.958 9.604 -7.550 1.00 93.94 94 THR A C 1
ATOM 764 O O . THR A 1 94 ? 10.682 9.159 -6.651 1.00 93.94 94 THR A O 1
A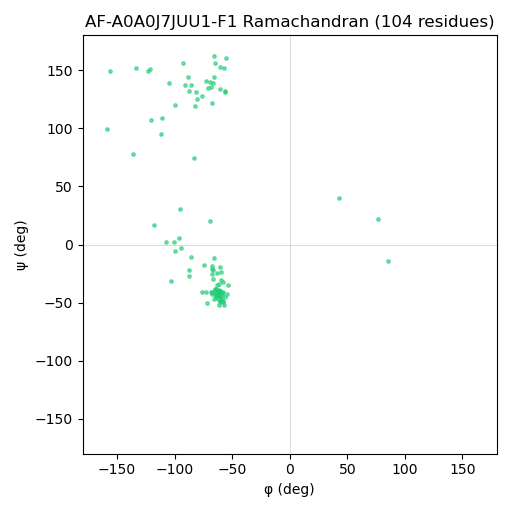TOM 767 N N . GLN A 1 95 ? 10.448 10.288 -8.579 1.00 92.75 95 GLN A N 1
ATOM 768 C CA . GLN A 1 95 ? 11.854 10.664 -8.670 1.00 92.75 95 GLN A CA 1
ATOM 769 C C . GLN A 1 95 ? 12.075 11.984 -7.931 1.00 92.75 95 GLN A C 1
ATOM 771 O O . GLN A 1 95 ? 11.278 12.918 -8.050 1.00 92.75 95 GLN A O 1
ATOM 776 N N . LYS A 1 96 ? 13.155 12.088 -7.153 1.00 90.62 96 LYS A N 1
ATOM 777 C CA . LYS A 1 96 ? 13.511 13.383 -6.568 1.00 90.62 96 LYS A CA 1
ATOM 778 C C . LYS A 1 96 ? 13.932 14.356 -7.672 1.00 90.62 96 LYS A C 1
ATOM 780 O O . LYS A 1 96 ? 14.689 14.001 -8.564 1.00 90.62 96 LYS A O 1
ATOM 785 N N . ALA A 1 97 ? 13.506 15.613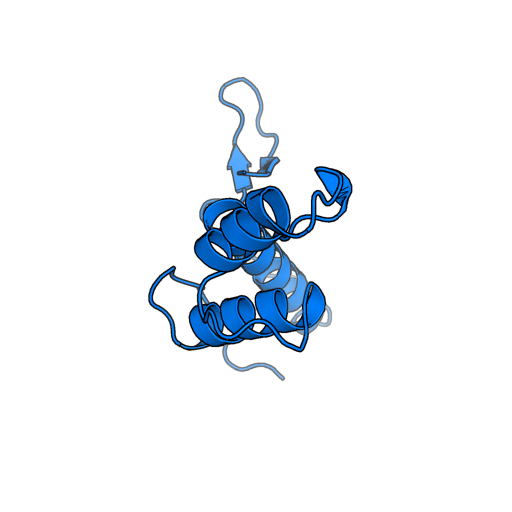 -7.575 1.00 82.62 97 ALA A N 1
ATOM 786 C CA . ALA A 1 97 ? 13.858 16.633 -8.566 1.00 82.62 97 ALA A CA 1
ATOM 787 C C . ALA A 1 97 ? 15.374 16.920 -8.641 1.00 82.62 97 ALA A C 1
ATOM 789 O O . ALA A 1 97 ? 15.867 17.383 -9.665 1.00 82.62 97 ALA A O 1
ATOM 790 N N . ASP A 1 98 ? 16.108 16.655 -7.557 1.00 84.81 98 ASP A N 1
ATOM 791 C CA . ASP A 1 98 ? 17.532 16.965 -7.392 1.00 84.81 98 ASP A CA 1
ATOM 792 C C . ASP A 1 98 ? 18.471 15.772 -7.636 1.00 84.81 98 ASP A C 1
ATOM 794 O O . ASP A 1 98 ? 19.693 15.919 -7.598 1.00 84.81 98 ASP A O 1
ATOM 798 N N . SER A 1 99 ? 17.926 14.574 -7.855 1.00 80.88 99 SER A N 1
ATOM 799 C CA . SER A 1 99 ? 18.714 13.352 -7.971 1.00 80.88 99 SER A CA 1
ATOM 800 C C . SER A 1 99 ? 17.968 12.287 -8.761 1.00 80.88 99 SER A C 1
ATOM 802 O O . SER A 1 99 ? 16.758 12.145 -8.653 1.00 80.88 99 SER A O 1
ATOM 804 N N . ALA A 1 100 ? 18.696 11.430 -9.476 1.00 84.75 100 ALA A N 1
ATOM 805 C CA . ALA A 1 100 ? 18.112 10.273 -10.162 1.00 84.75 100 ALA A CA 1
ATOM 806 C C . ALA A 1 100 ? 17.603 9.171 -9.195 1.00 84.75 100 ALA A C 1
ATOM 808 O O . ALA A 1 100 ? 17.473 8.012 -9.585 1.00 84.75 100 ALA A O 1
ATOM 809 N N . SER A 1 101 ? 17.346 9.509 -7.926 1.00 90.75 101 SER A N 1
ATOM 810 C CA . SER A 1 101 ? 16.921 8.580 -6.884 1.00 90.75 101 SER A CA 1
ATOM 811 C C . SER A 1 101 ? 15.397 8.481 -6.802 1.00 90.75 101 SER A C 1
ATOM 813 O O . SER A 1 101 ? 14.682 9.483 -6.865 1.00 90.75 101 SER A O 1
ATOM 815 N N . TRP A 1 102 ? 14.905 7.253 -6.643 1.00 91.75 102 TRP A N 1
ATOM 816 C CA . TRP A 1 102 ? 13.491 6.958 -6.430 1.00 91.75 102 TRP A CA 1
ATOM 817 C C . TRP A 1 102 ? 13.156 7.015 -4.942 1.00 91.75 102 TRP A C 1
ATOM 819 O O . TRP A 1 102 ? 13.849 6.410 -4.121 1.00 91.75 102 TRP A O 1
ATOM 829 N N . VAL A 1 103 ? 12.071 7.705 -4.595 1.00 93.50 103 VAL A N 1
ATOM 830 C CA . VAL A 1 103 ? 11.529 7.744 -3.232 1.00 93.50 103 VAL A CA 1
ATOM 831 C C . VAL A 1 103 ? 10.079 7.277 -3.193 1.00 93.50 103 VAL A C 1
ATOM 833 O O . VAL A 1 103 ? 9.359 7.456 -4.179 1.00 93.50 103 VAL A O 1
ATOM 836 N N . PRO A 1 104 ? 9.633 6.660 -2.082 1.00 93.12 104 PRO A N 1
ATOM 837 C CA . PRO A 1 104 ? 8.244 6.253 -1.947 1.00 93.12 104 PRO A CA 1
ATOM 838 C C . PRO A 1 104 ? 7.317 7.463 -2.038 1.00 93.12 104 PRO A C 1
ATOM 840 O O . PRO A 1 104 ? 7.547 8.480 -1.380 1.00 93.12 104 PRO A O 1
ATOM 843 N N . LEU A 1 105 ? 6.252 7.320 -2.821 1.00 91.62 105 LEU A N 1
ATOM 844 C CA . LEU A 1 105 ? 5.096 8.201 -2.756 1.00 91.62 105 LEU A CA 1
ATOM 845 C C . LEU A 1 105 ? 4.209 7.743 -1.590 1.00 91.62 105 LEU A C 1
ATOM 8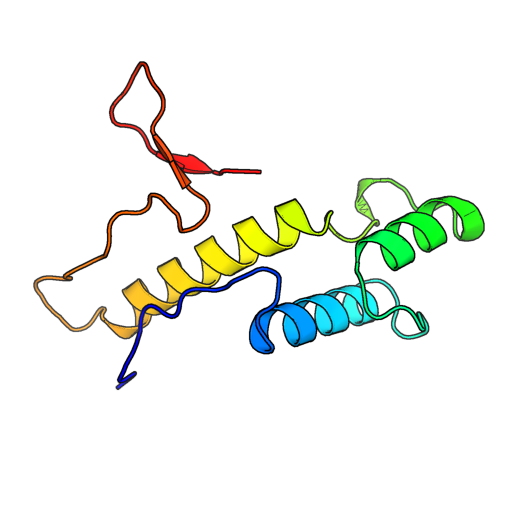47 O O . LEU A 1 105 ? 3.943 6.543 -1.456 1.00 91.62 105 LEU A O 1
ATOM 851 N N . TRP A 1 106 ? 3.797 8.679 -0.742 1.00 82.94 106 TRP A N 1
ATOM 852 C CA . TRP A 1 106 ? 2.942 8.428 0.419 1.00 82.94 106 TRP A CA 1
ATOM 853 C C . TRP A 1 106 ? 1.526 8.919 0.168 1.00 82.94 106 TRP A C 1
ATOM 855 O O . TRP A 1 106 ? 1.395 9.978 -0.484 1.00 82.94 106 TRP A O 1
#